Protein AF-A0A3A5V1A7-F1 (afdb_monomer_lite)

Structure (mmCIF, N/CA/C/O backbone):
data_AF-A0A3A5V1A7-F1
#
_entry.id   AF-A0A3A5V1A7-F1
#
loop_
_atom_site.group_PDB
_atom_site.id
_atom_site.type_symbol
_atom_site.label_atom_id
_atom_site.label_alt_id
_atom_site.label_comp_id
_atom_site.label_asym_id
_atom_site.label_entity_id
_atom_site.label_seq_id
_atom_site.pdbx_PDB_ins_code
_atom_site.Cartn_x
_atom_site.Cartn_y
_atom_site.Cartn_z
_atom_site.occupancy
_atom_site.B_iso_or_equiv
_atom_site.auth_seq_id
_atom_site.auth_comp_id
_atom_site.auth_asym_id
_atom_site.auth_atom_id
_atom_site.pdbx_PDB_model_num
ATOM 1 N N . MET A 1 1 ? -22.000 -6.445 29.170 1.00 39.19 1 MET A N 1
ATOM 2 C CA . MET A 1 1 ? -22.137 -6.069 27.747 1.00 39.19 1 MET A CA 1
ATOM 3 C C . MET A 1 1 ? -21.583 -7.226 26.933 1.00 39.19 1 MET A C 1
ATOM 5 O O . MET A 1 1 ? -20.369 -7.394 26.869 1.00 39.19 1 MET A O 1
ATOM 9 N N . GLU A 1 2 ? -22.464 -8.102 26.461 1.00 37.25 2 GLU A N 1
ATOM 10 C CA . GLU A 1 2 ? -22.105 -9.311 25.719 1.00 37.25 2 GLU A CA 1
ATOM 11 C C . GLU A 1 2 ? -21.446 -8.889 24.401 1.00 37.25 2 GLU A C 1
ATOM 13 O O . GLU A 1 2 ? -22.102 -8.395 23.485 1.00 37.25 2 GLU A O 1
ATOM 18 N N . LYS A 1 3 ? -20.112 -8.964 24.337 1.00 45.56 3 LYS A N 1
ATOM 19 C CA . LYS A 1 3 ? -19.383 -8.726 23.092 1.00 45.56 3 LYS A CA 1
ATOM 20 C C . LYS A 1 3 ? -19.669 -9.927 22.209 1.00 45.56 3 LYS A C 1
ATOM 22 O O . LYS A 1 3 ? -18.973 -10.932 22.314 1.00 45.56 3 LYS A O 1
ATOM 27 N N . TYR A 1 4 ? -20.678 -9.819 21.353 1.00 49.72 4 TYR A N 1
ATOM 28 C CA . TYR A 1 4 ? -20.782 -10.653 20.164 1.00 49.72 4 TYR A CA 1
ATOM 29 C C . TYR A 1 4 ? -19.481 -10.450 19.380 1.00 49.72 4 TYR A C 1
ATOM 31 O O . TYR A 1 4 ? -19.327 -9.489 18.628 1.00 49.72 4 TYR A O 1
ATOM 39 N N . LEU A 1 5 ? -18.489 -11.297 19.661 1.00 59.69 5 LEU A N 1
ATOM 40 C CA . LEU A 1 5 ? -17.233 -11.397 18.936 1.00 59.69 5 LEU A CA 1
ATOM 41 C C . LEU A 1 5 ? -17.597 -11.971 17.575 1.00 59.69 5 LEU A C 1
ATOM 43 O O . LEU A 1 5 ? -17.502 -13.175 17.349 1.00 59.69 5 LEU A O 1
ATOM 47 N N . VAL A 1 6 ? -18.098 -11.111 16.691 1.00 64.56 6 VAL A N 1
ATOM 48 C CA . VAL A 1 6 ? -18.298 -11.475 15.297 1.00 64.56 6 VAL A CA 1
ATOM 49 C C . VAL A 1 6 ? -16.923 -11.932 14.790 1.00 64.56 6 VAL A C 1
ATOM 51 O O . VAL A 1 6 ? -15.939 -11.200 14.946 1.00 64.56 6 VAL A O 1
ATOM 54 N N . PRO A 1 7 ? -16.793 -13.180 14.306 1.00 67.31 7 PRO A N 1
ATOM 55 C CA . PRO A 1 7 ? -15.516 -13.669 13.818 1.00 67.31 7 PRO A CA 1
ATOM 56 C C . PRO A 1 7 ? -15.058 -12.778 12.665 1.00 67.31 7 PRO A C 1
ATOM 58 O O . PRO A 1 7 ? -15.869 -12.377 11.834 1.00 67.31 7 PRO A O 1
ATOM 61 N N . TRP A 1 8 ? -13.759 -12.483 12.597 1.00 64.31 8 TRP A N 1
ATOM 62 C CA . TRP A 1 8 ? -13.186 -11.475 11.694 1.00 64.31 8 TRP A CA 1
ATOM 63 C C . TRP A 1 8 ? -13.497 -11.714 10.197 1.00 64.31 8 TRP A C 1
ATOM 65 O O . TRP A 1 8 ? -13.339 -10.800 9.393 1.00 64.31 8 TRP A O 1
ATOM 75 N N . TRP A 1 9 ? -13.887 -12.937 9.809 1.00 64.44 9 TRP A N 1
ATOM 76 C CA . TRP A 1 9 ? -14.302 -13.322 8.449 1.00 64.44 9 TRP A CA 1
ATOM 77 C C . TRP A 1 9 ? -15.777 -13.035 8.143 1.00 64.44 9 TRP A C 1
ATOM 79 O O . TRP A 1 9 ? -16.159 -13.041 6.979 1.00 64.44 9 TRP A O 1
ATOM 89 N N . LYS A 1 10 ? -16.619 -12.790 9.154 1.00 73.38 10 LYS A N 1
ATOM 90 C CA . LYS A 1 10 ? -18.019 -12.381 8.957 1.00 73.38 10 LYS A CA 1
ATOM 91 C C . LYS A 1 10 ? -18.179 -10.868 8.805 1.00 73.38 10 LYS A C 1
ATOM 93 O O . LYS A 1 10 ? -19.228 -10.427 8.351 1.00 73.38 10 LYS A O 1
ATOM 98 N N . ASP A 1 11 ? -17.158 -10.085 9.155 1.00 76.94 11 ASP A N 1
ATOM 99 C CA . ASP A 1 11 ? -17.150 -8.640 8.939 1.00 76.94 11 ASP A CA 1
ATOM 100 C C . ASP A 1 11 ? -16.621 -8.314 7.528 1.00 76.94 11 ASP A C 1
ATOM 102 O O . ASP A 1 11 ? -15.413 -8.421 7.287 1.00 76.94 11 ASP A O 1
ATOM 106 N N . PRO A 1 12 ? -17.473 -7.856 6.589 1.00 78.75 12 PRO A N 1
ATOM 107 C CA . PRO A 1 12 ? -17.040 -7.540 5.224 1.00 78.75 12 PRO A CA 1
ATOM 108 C C . PRO A 1 12 ? -15.970 -6.438 5.195 1.00 78.75 12 PRO A C 1
ATOM 110 O O . PRO A 1 12 ? -15.063 -6.478 4.374 1.00 78.75 12 PRO A O 1
ATOM 113 N N . LEU A 1 13 ? -16.004 -5.503 6.150 1.00 79.75 13 LEU A N 1
ATOM 114 C CA . LEU A 1 13 ? -14.990 -4.454 6.326 1.00 79.75 13 LEU A CA 1
ATOM 115 C C . LEU A 1 13 ? -13.585 -5.008 6.606 1.00 79.75 13 LEU A C 1
ATOM 117 O O . LEU A 1 13 ? -12.594 -4.457 6.136 1.00 79.75 13 LEU A O 1
ATOM 121 N N . SER A 1 14 ? -13.502 -6.093 7.375 1.00 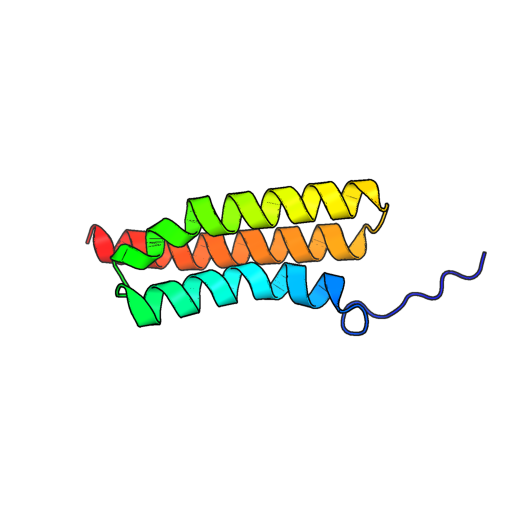78.62 14 SER A N 1
ATOM 122 C CA . SER A 1 14 ? -12.244 -6.749 7.740 1.00 78.62 14 SER A CA 1
ATOM 123 C C . SER A 1 14 ? -11.636 -7.481 6.539 1.00 78.62 14 SER A C 1
ATOM 125 O O . SER A 1 14 ? -10.440 -7.358 6.275 1.00 78.62 14 SER A O 1
ATOM 127 N N . LEU A 1 15 ? -12.481 -8.161 5.756 1.00 81.75 15 LEU A N 1
ATOM 128 C CA . LEU A 1 15 ? -12.094 -8.769 4.481 1.00 81.75 15 LEU A CA 1
ATOM 129 C C . LEU A 1 15 ? -11.619 -7.720 3.474 1.00 81.75 15 LEU A C 1
ATOM 131 O O . LEU A 1 15 ? -10.577 -7.913 2.855 1.00 81.75 15 LEU A O 1
ATOM 135 N N . ILE A 1 16 ? -12.334 -6.598 3.349 1.00 83.31 16 ILE A N 1
ATOM 136 C CA . ILE A 1 16 ? -11.933 -5.499 2.464 1.00 83.31 16 ILE A CA 1
ATOM 137 C C . ILE A 1 16 ? -10.569 -4.952 2.888 1.00 83.31 16 ILE A C 1
ATOM 139 O O . ILE A 1 16 ? -9.679 -4.867 2.051 1.00 83.31 16 ILE A O 1
ATOM 143 N N . GLY A 1 17 ? -10.360 -4.657 4.175 1.00 81.88 17 GLY A N 1
ATOM 144 C CA . GLY A 1 17 ? -9.072 -4.152 4.664 1.00 81.88 17 GLY A CA 1
ATOM 145 C C . GLY A 1 17 ? -7.896 -5.093 4.374 1.00 81.88 17 GLY A C 1
ATOM 146 O O . GLY A 1 17 ? -6.807 -4.626 4.048 1.00 81.88 17 GLY A O 1
ATOM 147 N N . LEU A 1 18 ? -8.123 -6.407 4.442 1.00 84.25 18 LEU A N 1
ATOM 148 C CA . LEU A 1 18 ? -7.109 -7.423 4.167 1.00 84.25 18 LEU A CA 1
ATOM 149 C C . LEU A 1 18 ? -6.832 -7.587 2.662 1.00 84.25 18 LEU A C 1
ATOM 151 O O . LEU A 1 18 ? -5.678 -7.580 2.237 1.00 84.25 18 LEU A O 1
ATOM 155 N N . PHE A 1 19 ? -7.886 -7.738 1.856 1.00 86.88 19 PHE A N 1
ATOM 156 C CA . PHE A 1 19 ? -7.764 -8.059 0.433 1.00 86.88 19 PHE A CA 1
ATOM 157 C C . PHE A 1 19 ? -7.500 -6.845 -0.448 1.00 86.88 19 PHE A C 1
ATOM 159 O O . PHE A 1 19 ? -6.913 -7.008 -1.510 1.00 86.88 19 PHE A O 1
ATOM 166 N N . GLN A 1 20 ? -7.873 -5.635 -0.026 1.00 84.81 20 GLN A N 1
ATOM 167 C CA . GLN A 1 20 ? -7.714 -4.423 -0.831 1.00 84.81 20 GLN A CA 1
ATOM 168 C C . GLN A 1 20 ? -6.286 -4.252 -1.360 1.00 84.81 20 GLN A C 1
ATOM 170 O O . GLN A 1 20 ? -6.109 -3.967 -2.540 1.00 84.81 20 GLN A O 1
ATOM 175 N N . GLY A 1 21 ? -5.279 -4.445 -0.505 1.00 84.56 21 GLY A N 1
ATOM 176 C CA . GLY A 1 21 ? -3.876 -4.318 -0.893 1.00 84.56 21 GLY A CA 1
ATOM 177 C C . GLY A 1 21 ? -3.477 -5.309 -1.989 1.00 84.56 21 GLY A C 1
ATOM 178 O O . GLY A 1 21 ? -2.961 -4.917 -3.030 1.00 84.56 21 GLY A O 1
ATOM 179 N N . ILE A 1 22 ? -3.807 -6.587 -1.791 1.00 85.62 22 ILE A N 1
ATOM 180 C CA . ILE A 1 22 ? -3.521 -7.659 -2.754 1.00 85.62 22 ILE A CA 1
ATOM 181 C C . ILE A 1 22 ? -4.254 -7.403 -4.076 1.00 85.62 22 ILE A C 1
ATOM 183 O O . ILE A 1 22 ? -3.654 -7.517 -5.139 1.00 85.62 22 ILE A O 1
ATOM 187 N N . SER A 1 23 ? -5.527 -7.008 -4.023 1.00 86.69 23 SER A N 1
ATOM 188 C CA . SER A 1 23 ? -6.332 -6.728 -5.214 1.00 86.69 23 SER A CA 1
ATOM 189 C C . SER A 1 23 ? -5.750 -5.594 -6.059 1.00 86.69 23 SER A C 1
ATOM 191 O O . SER A 1 23 ? -5.708 -5.714 -7.282 1.00 86.69 23 SER A O 1
ATOM 193 N N . ILE A 1 24 ? -5.278 -4.509 -5.429 1.00 85.88 24 ILE A N 1
ATOM 194 C CA . ILE A 1 24 ? -4.651 -3.382 -6.140 1.00 85.88 24 ILE A CA 1
ATOM 195 C C . ILE A 1 24 ? -3.374 -3.848 -6.842 1.00 85.88 24 ILE A C 1
ATOM 197 O O . ILE A 1 24 ? -3.188 -3.544 -8.020 1.00 85.88 24 ILE A O 1
ATOM 201 N N . TRP A 1 25 ? -2.521 -4.608 -6.150 1.00 86.88 25 TRP A N 1
ATOM 202 C CA . TRP A 1 25 ? -1.298 -5.144 -6.746 1.00 86.88 25 TRP A CA 1
ATOM 203 C C . TRP A 1 25 ? -1.600 -6.100 -7.909 1.00 86.88 25 TRP A C 1
ATOM 205 O O . TRP A 1 25 ? -1.044 -5.928 -8.989 1.00 86.88 25 TRP A O 1
ATOM 215 N N . VAL A 1 26 ? -2.532 -7.048 -7.742 1.00 86.75 26 VAL A N 1
ATOM 216 C CA . VAL A 1 26 ? -2.909 -8.011 -8.797 1.00 86.75 26 VAL A CA 1
ATOM 217 C C . VAL A 1 26 ? -3.440 -7.298 -10.041 1.00 86.75 26 VAL A C 1
ATOM 219 O O . VAL A 1 26 ? -3.041 -7.634 -11.156 1.00 86.75 26 VAL A O 1
ATOM 222 N N . LEU A 1 27 ? -4.301 -6.290 -9.867 1.00 87.12 27 LEU A N 1
ATOM 223 C CA . LEU A 1 27 ? -4.798 -5.486 -10.985 1.00 87.12 27 LEU A CA 1
ATOM 224 C C . LEU A 1 27 ? -3.656 -4.734 -11.680 1.00 87.12 27 LEU A C 1
ATOM 226 O O . LEU A 1 27 ? -3.572 -4.754 -12.905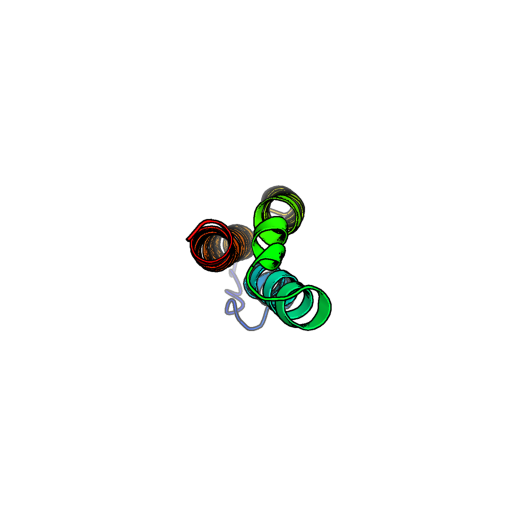 1.00 87.12 27 LEU A O 1
ATOM 230 N N . MET A 1 28 ? -2.746 -4.121 -10.921 1.00 84.75 28 MET A N 1
ATOM 231 C CA . MET A 1 28 ? -1.588 -3.419 -11.485 1.00 84.75 28 MET A CA 1
ATOM 232 C C . MET A 1 28 ? -0.672 -4.360 -12.276 1.00 84.75 28 MET A C 1
ATOM 234 O O . MET A 1 28 ? -0.291 -4.028 -13.394 1.00 84.75 28 MET A O 1
ATOM 238 N N . VAL A 1 29 ? -0.373 -5.551 -11.748 1.00 86.00 29 VAL A N 1
ATOM 239 C CA . VAL A 1 29 ? 0.419 -6.569 -12.457 1.00 86.00 29 VAL A CA 1
ATOM 240 C C . VAL A 1 29 ? -0.249 -6.970 -13.771 1.00 86.00 29 VAL A C 1
ATOM 242 O O . VAL A 1 29 ? 0.431 -7.058 -14.791 1.00 86.00 29 VAL A O 1
ATOM 245 N N . TYR A 1 30 ? -1.570 -7.172 -13.760 1.00 87.00 30 TYR A N 1
ATOM 246 C CA . TYR A 1 30 ? -2.325 -7.571 -14.947 1.00 87.00 30 TYR A CA 1
ATOM 247 C C . TYR A 1 30 ? -2.357 -6.485 -16.037 1.00 87.00 30 TYR A C 1
ATOM 249 O O . TYR A 1 30 ? -2.298 -6.812 -17.219 1.00 87.00 30 TYR A O 1
ATOM 257 N N . PHE A 1 31 ? -2.438 -5.201 -15.662 1.00 85.50 31 PHE A N 1
ATOM 258 C CA . PHE A 1 31 ? -2.565 -4.094 -16.622 1.00 85.50 31 PHE A CA 1
ATOM 259 C C . PHE A 1 31 ? -1.237 -3.456 -17.057 1.00 85.50 31 PHE A C 1
ATOM 261 O O . PHE A 1 31 ? -1.144 -2.998 -18.194 1.00 85.50 31 PHE A O 1
ATOM 268 N N . LEU A 1 32 ? -0.235 -3.368 -16.175 1.00 79.62 32 LEU A N 1
ATOM 269 C CA . LEU A 1 32 ? 0.977 -2.557 -16.393 1.00 79.62 32 LEU A CA 1
ATOM 270 C C . LEU A 1 32 ? 2.277 -3.362 -16.495 1.00 79.62 32 LEU A C 1
ATOM 272 O O . LEU A 1 32 ? 3.275 -2.790 -16.927 1.00 79.62 32 LEU A O 1
ATOM 276 N N . ASN A 1 33 ? 2.259 -4.661 -16.175 1.00 80.19 33 ASN A N 1
ATOM 277 C CA . ASN A 1 33 ? 3.407 -5.555 -15.953 1.00 80.19 33 ASN A CA 1
ATOM 278 C C . ASN A 1 33 ? 3.970 -5.553 -14.523 1.00 80.19 33 ASN A C 1
ATOM 280 O O . ASN A 1 33 ? 3.784 -4.633 -13.724 1.00 80.19 33 ASN A O 1
ATOM 284 N N . LEU A 1 34 ? 4.685 -6.638 -14.221 1.00 76.75 34 LEU A N 1
ATOM 285 C CA . LEU A 1 34 ? 5.237 -6.968 -12.906 1.00 76.75 34 LEU A CA 1
ATOM 286 C C . LEU A 1 34 ? 6.268 -5.947 -12.409 1.00 76.75 34 LEU A C 1
ATOM 288 O O . LEU A 1 34 ? 6.310 -5.673 -11.212 1.00 76.75 34 LEU A O 1
ATOM 292 N N . GLU A 1 35 ? 7.034 -5.355 -13.326 1.00 76.44 35 GLU A N 1
ATOM 293 C CA . GLU A 1 35 ? 8.042 -4.330 -13.036 1.00 76.44 35 GLU A CA 1
ATOM 294 C C . GLU A 1 35 ? 7.392 -3.015 -12.594 1.00 76.44 35 GLU A C 1
ATOM 296 O O . GLU A 1 35 ? 7.803 -2.416 -11.611 1.00 76.44 35 GLU A O 1
ATOM 301 N N . VAL A 1 36 ? 6.315 -2.579 -13.252 1.00 80.06 36 VAL A N 1
ATOM 302 C CA . VAL A 1 36 ? 5.643 -1.299 -12.953 1.00 80.06 36 VAL A CA 1
ATOM 303 C C . VAL A 1 36 ? 4.707 -1.408 -11.738 1.00 80.06 36 VAL A C 1
ATOM 305 O O . VAL A 1 36 ? 4.376 -0.405 -11.100 1.00 80.06 36 VAL A O 1
ATOM 308 N N . ALA A 1 37 ? 4.333 -2.627 -11.341 1.00 81.50 37 ALA A N 1
ATOM 309 C CA . ALA A 1 37 ? 3.438 -2.884 -10.213 1.00 81.50 37 ALA A CA 1
ATOM 310 C C . ALA A 1 37 ? 3.975 -2.423 -8.841 1.00 81.50 37 ALA A C 1
ATOM 312 O O . ALA A 1 37 ? 3.198 -2.328 -7.886 1.00 81.50 37 ALA A O 1
ATOM 313 N N . TRP A 1 38 ? 5.254 -2.045 -8.727 1.00 80.69 38 TRP A N 1
ATOM 314 C CA . TRP A 1 38 ? 5.800 -1.399 -7.526 1.00 80.69 38 TRP A CA 1
ATOM 315 C C . TRP A 1 38 ? 5.087 -0.085 -7.161 1.00 80.69 38 TRP A C 1
ATOM 317 O O . TRP A 1 38 ? 5.013 0.268 -5.983 1.00 80.69 38 TRP A O 1
ATOM 327 N N . ILE A 1 39 ? 4.484 0.602 -8.144 1.00 81.31 39 ILE A N 1
ATOM 328 C CA . ILE A 1 39 ? 3.671 1.814 -7.937 1.00 81.31 39 ILE A CA 1
ATOM 329 C C . ILE A 1 39 ? 2.451 1.522 -7.054 1.00 81.31 39 ILE A C 1
ATOM 331 O O . ILE A 1 39 ? 1.946 2.418 -6.382 1.00 81.31 39 ILE A O 1
ATOM 335 N N . SER A 1 40 ? 2.001 0.269 -6.956 1.00 83.06 40 SER A N 1
ATOM 336 C CA . SER A 1 40 ? 0.943 -0.092 -6.008 1.00 83.06 40 SER A CA 1
ATOM 337 C C . SER A 1 40 ? 1.341 0.114 -4.538 1.00 83.06 40 SER A C 1
ATOM 339 O O . SER A 1 40 ? 0.448 0.181 -3.691 1.00 83.06 40 SER A O 1
ATOM 341 N N . PHE A 1 41 ? 2.630 0.308 -4.219 1.00 83.31 41 PHE A N 1
ATOM 342 C CA . PHE A 1 41 ? 3.097 0.628 -2.869 1.00 83.31 41 PHE A CA 1
ATOM 343 C C . PHE A 1 41 ? 2.496 1.940 -2.335 1.00 83.31 41 PHE A C 1
ATOM 345 O O . PHE A 1 41 ? 1.745 1.880 -1.357 1.00 83.31 41 PHE A O 1
ATOM 352 N N . PRO A 1 42 ? 2.740 3.122 -2.946 1.00 86.38 42 PRO A N 1
ATOM 353 C CA . PRO A 1 42 ? 2.124 4.367 -2.494 1.00 86.38 42 PRO A CA 1
ATOM 354 C C . PRO A 1 42 ? 0.598 4.346 -2.625 1.00 86.38 42 PRO A C 1
ATOM 356 O O . PRO A 1 42 ? -0.087 4.840 -1.731 1.00 86.38 42 PRO A O 1
ATOM 359 N N . CYS A 1 43 ? 0.044 3.744 -3.685 1.00 85.44 43 CYS A N 1
ATOM 360 C CA . CYS A 1 43 ? -1.407 3.710 -3.901 1.00 85.44 43 CYS A CA 1
ATOM 361 C C . CYS A 1 43 ? -2.120 2.883 -2.824 1.00 85.44 43 CYS A C 1
ATOM 363 O O . CYS A 1 43 ? -2.987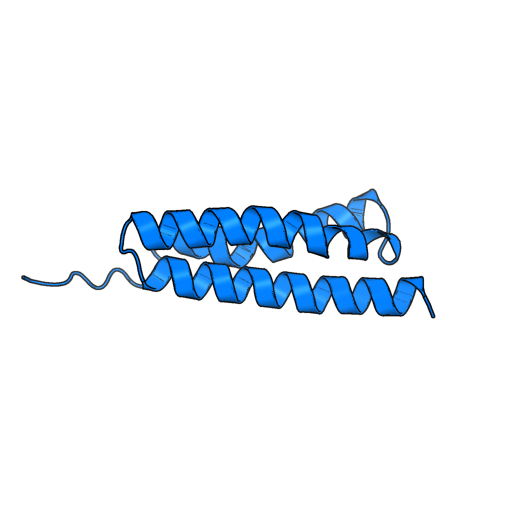 3.385 -2.111 1.00 85.44 43 CYS A O 1
ATOM 365 N N . GLY A 1 44 ? -1.738 1.613 -2.680 1.00 85.00 44 GLY A N 1
ATOM 366 C CA . GLY A 1 44 ? -2.317 0.709 -1.691 1.00 85.00 44 GLY A CA 1
ATOM 367 C C . GLY A 1 44 ? -1.958 1.108 -0.261 1.00 85.00 44 GLY A C 1
ATOM 368 O O . GLY A 1 44 ? -2.779 0.930 0.639 1.00 85.00 44 GLY A O 1
ATOM 369 N N . GLY A 1 45 ? -0.789 1.726 -0.059 1.00 85.75 45 GLY A N 1
ATOM 370 C CA . GLY A 1 45 ? -0.376 2.318 1.211 1.00 85.75 45 GLY A CA 1
ATOM 371 C C . GLY A 1 45 ? -1.283 3.469 1.646 1.00 85.75 45 GLY A C 1
ATOM 372 O O . GLY A 1 45 ? -1.799 3.433 2.760 1.00 85.75 45 GLY A O 1
ATOM 373 N N . LEU A 1 46 ? -1.549 4.447 0.771 1.00 89.06 46 LEU A N 1
ATOM 374 C CA . LEU A 1 46 ? -2.454 5.569 1.061 1.00 89.06 46 LEU A CA 1
ATOM 375 C C . LEU A 1 46 ? -3.888 5.099 1.325 1.00 89.06 46 LEU A C 1
ATOM 377 O O . LEU A 1 46 ? -4.483 5.478 2.334 1.00 89.06 46 LEU A O 1
ATOM 381 N N . ILE A 1 47 ? -4.442 4.245 0.460 1.00 89.31 47 ILE A N 1
ATOM 382 C CA . ILE A 1 47 ? -5.827 3.773 0.620 1.00 89.31 47 ILE A CA 1
ATOM 383 C C . ILE A 1 47 ? -5.942 2.914 1.891 1.00 89.31 47 ILE A C 1
ATOM 385 O O . ILE A 1 47 ? -6.892 3.060 2.661 1.00 89.31 47 ILE A O 1
ATOM 389 N N . GLY A 1 48 ? -4.962 2.048 2.159 1.00 88.31 48 GLY A N 1
ATOM 390 C CA . GLY A 1 48 ? -4.927 1.258 3.387 1.00 88.31 48 GLY A CA 1
ATOM 391 C C . GLY A 1 48 ? -4.759 2.121 4.640 1.00 88.31 48 GLY A C 1
ATOM 392 O O . GLY A 1 48 ? -5.438 1.880 5.638 1.00 88.31 48 GLY A O 1
ATOM 393 N N . PHE A 1 49 ? -3.927 3.163 4.587 1.00 88.75 49 PHE A N 1
ATOM 394 C CA . PHE A 1 49 ? -3.750 4.115 5.685 1.00 88.75 49 PHE A CA 1
ATOM 395 C C . PHE A 1 49 ? -5.059 4.836 6.025 1.00 88.75 49 PHE A C 1
ATOM 397 O O . PHE A 1 49 ? -5.436 4.905 7.197 1.00 88.75 49 PHE A O 1
ATOM 404 N N . PHE A 1 50 ? -5.809 5.293 5.017 1.00 90.88 50 PHE A N 1
ATOM 405 C CA . PHE A 1 50 ? -7.126 5.888 5.246 1.00 90.88 50 PHE A CA 1
ATOM 406 C C . PHE A 1 50 ? -8.116 4.889 5.850 1.00 90.88 50 PHE A C 1
ATOM 408 O O . PHE A 1 50 ? -8.757 5.223 6.846 1.00 90.88 50 PHE A O 1
ATOM 415 N N . LEU A 1 51 ? -8.194 3.650 5.343 1.00 87.56 51 LEU A N 1
ATOM 416 C CA . LEU A 1 51 ? -9.052 2.625 5.957 1.00 87.56 51 LEU A CA 1
ATOM 417 C C . LEU A 1 51 ? -8.654 2.326 7.405 1.00 87.56 51 LEU A C 1
ATOM 419 O O . LEU A 1 51 ? -9.518 2.062 8.243 1.00 87.56 51 LEU A O 1
ATOM 423 N N . TRP A 1 52 ? -7.359 2.348 7.711 1.00 89.00 52 TRP A N 1
ATOM 424 C CA . TRP A 1 52 ? -6.861 2.120 9.059 1.00 89.00 52 TRP A CA 1
ATOM 425 C C . TRP A 1 52 ? -7.299 3.239 10.012 1.00 89.00 52 TRP A C 1
ATOM 427 O O . TRP A 1 52 ? -7.837 2.950 11.086 1.00 89.00 52 TRP A O 1
ATOM 437 N N . LEU A 1 53 ? -7.175 4.503 9.592 1.00 89.56 53 LEU A N 1
ATOM 438 C CA . LEU A 1 53 ? -7.694 5.653 10.339 1.00 89.56 53 LEU A CA 1
ATOM 439 C C . LEU A 1 53 ? -9.215 5.580 10.518 1.00 89.56 53 LEU A C 1
ATOM 441 O O . LEU A 1 53 ? -9.719 5.804 11.619 1.00 89.56 53 LEU A O 1
ATOM 445 N N . THR A 1 54 ? -9.954 5.209 9.472 1.00 88.00 54 THR A N 1
ATOM 446 C CA . THR A 1 54 ? -11.407 5.014 9.552 1.00 88.00 54 THR A CA 1
ATOM 447 C C . THR A 1 54 ? -11.766 3.919 10.561 1.00 88.00 54 THR A C 1
ATOM 449 O O . THR A 1 54 ? -12.642 4.114 11.403 1.00 88.00 54 THR A O 1
ATOM 452 N N . ALA A 1 55 ? -11.057 2.788 10.552 1.00 86.00 55 ALA A N 1
ATOM 453 C CA . ALA A 1 55 ? -11.280 1.696 11.499 1.00 86.00 55 ALA A CA 1
ATOM 454 C C . ALA A 1 55 ? -10.989 2.098 12.956 1.00 86.00 55 ALA A C 1
ATOM 456 O O . ALA A 1 55 ? -11.710 1.672 13.867 1.00 86.00 55 ALA A O 1
ATOM 457 N N . LEU A 1 56 ? -9.969 2.936 13.178 1.00 86.94 56 LEU A N 1
ATOM 458 C CA . LEU A 1 56 ? -9.693 3.545 14.482 1.00 86.94 56 LEU A CA 1
ATOM 459 C C . LEU A 1 56 ? -10.821 4.491 14.913 1.00 86.94 56 LEU A C 1
ATOM 461 O O . LEU A 1 56 ? -11.262 4.415 16.062 1.00 86.94 56 LEU A O 1
ATOM 465 N N . GLY A 1 57 ? -11.339 5.311 13.993 1.00 87.19 57 GLY A N 1
ATOM 466 C CA . GLY A 1 57 ? -12.478 6.202 14.235 1.00 87.19 57 GLY A CA 1
ATOM 467 C C . GLY A 1 57 ? -13.739 5.454 14.680 1.00 87.19 57 GLY A C 1
ATOM 468 O O . GLY A 1 57 ? -14.397 5.861 15.633 1.00 87.19 57 GLY A O 1
ATOM 469 N N . TYR A 1 58 ? -14.020 4.296 14.076 1.00 84.56 58 TYR A N 1
ATOM 470 C CA . TYR A 1 58 ? -15.142 3.431 14.465 1.00 84.56 58 TYR A CA 1
ATOM 471 C C . TYR A 1 58 ? -14.864 2.534 15.689 1.00 84.56 58 TYR A C 1
ATOM 473 O O . TYR A 1 58 ? -15.679 1.666 16.002 1.00 84.56 58 TYR A O 1
ATOM 481 N N . GLN A 1 59 ? -13.723 2.689 16.380 1.00 83.19 59 GLN A N 1
ATOM 482 C CA . GLN A 1 59 ? -13.311 1.854 17.527 1.00 83.19 59 GLN A CA 1
ATOM 483 C C . GLN A 1 59 ? -13.278 0.337 17.220 1.00 83.19 59 GLN A C 1
ATOM 485 O O . GLN A 1 59 ? -13.281 -0.515 18.117 1.00 83.19 59 GLN A O 1
ATOM 490 N N . LYS A 1 60 ? -13.189 -0.035 15.937 1.00 81.38 60 LYS A N 1
ATOM 491 C CA . LYS A 1 60 ? -13.194 -1.422 15.450 1.00 81.38 60 LYS A CA 1
ATOM 492 C C . LYS A 1 60 ? -11.759 -1.956 15.384 1.00 81.38 60 LYS A C 1
ATOM 494 O O . LYS A 1 60 ? -11.171 -2.102 14.314 1.00 81.38 60 LYS A O 1
ATOM 499 N N . LYS A 1 61 ? -11.196 -2.302 16.550 1.00 79.88 61 LYS A N 1
ATOM 500 C CA . LYS A 1 61 ? -9.802 -2.788 16.694 1.00 79.88 61 LYS A CA 1
ATOM 501 C C . LYS A 1 61 ? -9.453 -3.992 15.804 1.00 79.88 61 LYS A C 1
ATOM 503 O O . LYS A 1 61 ? -8.312 -4.105 15.370 1.00 79.88 61 LYS A O 1
ATOM 508 N N . GLN A 1 62 ? -10.406 -4.891 15.544 1.00 79.56 62 GLN A N 1
ATOM 509 C CA . GLN A 1 62 ? -10.193 -6.044 14.657 1.00 79.56 62 GLN A CA 1
ATOM 510 C C . GLN A 1 62 ? -9.975 -5.611 13.204 1.00 79.56 62 GLN A C 1
ATOM 512 O O . GLN A 1 62 ? -9.004 -6.043 12.592 1.00 79.56 62 GLN A O 1
ATOM 517 N N . VAL A 1 63 ? -10.814 -4.705 12.691 1.00 82.12 63 VAL A N 1
ATOM 518 C CA . VAL A 1 63 ? -10.688 -4.172 11.327 1.00 82.12 63 VAL A CA 1
ATOM 519 C C . VAL A 1 63 ? -9.360 -3.436 11.179 1.00 82.12 63 VAL A C 1
ATOM 521 O O . VAL A 1 63 ? -8.624 -3.715 10.246 1.00 82.12 63 VAL A O 1
ATOM 524 N N . ALA A 1 64 ? -8.981 -2.604 12.155 1.00 85.75 64 ALA A N 1
ATOM 525 C CA . ALA A 1 64 ? -7.709 -1.881 12.117 1.00 85.75 64 ALA A CA 1
ATOM 526 C C . ALA A 1 64 ? -6.491 -2.821 12.002 1.00 85.75 64 ALA A C 1
ATOM 528 O O . ALA A 1 64 ? -5.582 -2.558 11.218 1.00 85.75 64 ALA A O 1
ATOM 529 N N . LYS A 1 65 ? -6.474 -3.939 12.742 1.00 86.00 65 LYS A N 1
ATOM 530 C CA . LYS A 1 65 ? -5.393 -4.934 12.634 1.00 86.00 65 LYS A CA 1
ATOM 531 C C . LYS A 1 65 ? -5.353 -5.599 11.257 1.00 86.00 65 LYS A C 1
ATOM 533 O O . LYS A 1 65 ? -4.267 -5.786 10.719 1.00 86.00 65 LYS A O 1
ATOM 538 N N . MET A 1 66 ? -6.512 -5.934 10.694 1.00 85.00 66 MET A N 1
ATOM 539 C CA . MET A 1 66 ? -6.597 -6.594 9.387 1.00 85.00 6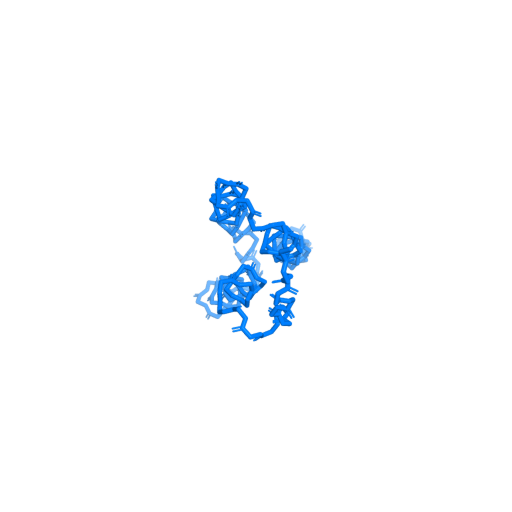6 MET A CA 1
ATOM 540 C C . MET A 1 66 ? -6.220 -5.656 8.242 1.00 85.00 66 MET A C 1
ATOM 542 O O . MET A 1 66 ? -5.488 -6.068 7.348 1.00 85.00 66 MET A O 1
ATOM 546 N N . THR A 1 67 ? -6.619 -4.383 8.306 1.00 87.00 67 THR A N 1
ATOM 547 C CA . THR A 1 67 ? -6.174 -3.367 7.344 1.00 87.00 67 THR A CA 1
ATOM 548 C C . THR A 1 67 ? -4.661 -3.179 7.393 1.00 87.00 67 THR A C 1
ATOM 550 O O . THR A 1 67 ? -4.016 -3.112 6.353 1.00 87.00 67 THR A O 1
ATOM 553 N N . LEU A 1 68 ? -4.070 -3.146 8.592 1.00 88.06 68 LEU A N 1
ATOM 554 C CA . LEU A 1 68 ? -2.618 -3.035 8.749 1.00 88.06 68 LEU A CA 1
ATOM 555 C C . LEU A 1 68 ? -1.903 -4.250 8.141 1.00 88.06 68 LEU A C 1
ATOM 557 O O . LEU A 1 68 ? -0.918 -4.084 7.426 1.00 88.06 68 LEU A O 1
ATOM 561 N N . LEU A 1 69 ? -2.444 -5.455 8.343 1.00 87.94 69 LEU A N 1
ATOM 562 C CA . LEU A 1 69 ? -1.942 -6.667 7.694 1.00 87.94 69 LEU A CA 1
ATOM 563 C C . LEU A 1 69 ? -2.037 -6.573 6.160 1.00 87.94 69 LEU A C 1
ATOM 565 O O . LEU A 1 69 ? -1.078 -6.912 5.474 1.00 87.94 69 LEU A O 1
ATOM 569 N N . GLY A 1 70 ? -3.153 -6.071 5.622 1.00 86.75 70 GLY A N 1
ATOM 570 C CA . GLY A 1 70 ? -3.349 -5.870 4.182 1.00 86.75 70 GLY A CA 1
ATOM 571 C C . GLY A 1 70 ? -2.364 -4.870 3.568 1.00 86.75 70 GLY A C 1
ATOM 572 O O . GLY A 1 70 ? -1.820 -5.123 2.492 1.00 86.75 70 GLY A O 1
ATOM 573 N N . ILE A 1 71 ? -2.061 -3.774 4.276 1.00 88.12 71 ILE A N 1
ATOM 574 C CA . ILE A 1 71 ? -1.006 -2.820 3.888 1.00 88.12 71 ILE A CA 1
ATOM 575 C C . ILE A 1 71 ? 0.352 -3.521 3.846 1.00 88.12 71 ILE A C 1
ATOM 577 O O . ILE A 1 71 ? 1.110 -3.334 2.898 1.00 88.12 71 ILE A O 1
ATOM 581 N N . LEU A 1 72 ? 0.653 -4.334 4.858 1.00 88.75 72 LEU A N 1
ATOM 582 C CA . LEU A 1 72 ? 1.935 -5.022 4.986 1.00 88.75 72 LEU A CA 1
ATOM 583 C C . LEU A 1 72 ? 2.122 -6.080 3.888 1.00 88.75 72 LEU A C 1
ATOM 585 O O . LEU A 1 72 ? 3.201 -6.175 3.306 1.00 88.75 72 LEU A O 1
ATOM 589 N N . PHE A 1 73 ? 1.058 -6.804 3.528 1.00 88.31 73 PHE A N 1
ATOM 590 C CA . PHE A 1 73 ? 1.063 -7.687 2.362 1.00 88.31 73 PHE A CA 1
ATOM 591 C C . PHE A 1 73 ? 1.306 -6.911 1.070 1.00 88.31 73 PHE A C 1
ATOM 593 O O . PHE A 1 73 ? 2.227 -7.247 0.332 1.00 88.31 73 PHE A O 1
ATOM 600 N N . ASN A 1 74 ? 0.545 -5.843 0.817 1.00 88.75 74 ASN A N 1
ATOM 601 C CA . ASN A 1 74 ? 0.756 -5.019 -0.374 1.00 88.75 74 ASN A CA 1
ATOM 602 C C . ASN A 1 74 ? 2.187 -4.477 -0.450 1.00 88.75 74 ASN A C 1
ATOM 604 O O . ASN A 1 74 ? 2.791 -4.481 -1.518 1.00 88.75 74 ASN A O 1
ATOM 608 N N . ALA A 1 75 ? 2.745 -4.056 0.686 1.00 87.38 75 ALA A N 1
ATOM 609 C CA . ALA A 1 75 ? 4.118 -3.592 0.783 1.00 87.38 75 ALA A CA 1
ATOM 610 C C . ALA A 1 75 ? 5.120 -4.671 0.360 1.00 87.38 75 ALA A C 1
ATOM 612 O O . ALA A 1 75 ? 6.002 -4.396 -0.449 1.00 87.38 75 ALA A O 1
ATOM 613 N N . PHE A 1 76 ? 4.951 -5.898 0.855 1.00 88.81 76 PHE A N 1
ATOM 614 C CA . PHE A 1 76 ? 5.825 -7.021 0.521 1.00 88.81 76 PHE A CA 1
ATOM 615 C C . PHE A 1 76 ? 5.752 -7.388 -0.969 1.00 88.81 76 PHE A C 1
ATOM 617 O O . PHE A 1 76 ? 6.786 -7.543 -1.618 1.00 88.81 76 PHE A O 1
ATOM 624 N N . LEU A 1 77 ? 4.541 -7.456 -1.535 1.00 85.62 77 LEU A N 1
ATOM 625 C CA . LEU A 1 77 ? 4.344 -7.734 -2.961 1.00 85.62 77 LEU A CA 1
ATOM 626 C C . LEU A 1 77 ? 4.898 -6.606 -3.847 1.00 85.62 77 LEU A C 1
ATOM 628 O O . LEU A 1 77 ? 5.567 -6.866 -4.845 1.00 85.62 77 LEU A O 1
ATOM 632 N N . SER A 1 78 ? 4.677 -5.350 -3.461 1.00 85.50 78 SER A N 1
ATOM 633 C CA . SER A 1 78 ? 5.194 -4.198 -4.205 1.00 85.50 78 SER A CA 1
ATOM 634 C C . SER A 1 78 ? 6.718 -4.114 -4.152 1.00 85.50 78 SER A C 1
ATOM 636 O O . SER A 1 78 ? 7.333 -3.720 -5.138 1.00 85.50 78 SER A O 1
ATOM 638 N N . LEU A 1 79 ? 7.336 -4.496 -3.029 1.00 86.62 79 LEU A N 1
ATOM 639 C CA . LEU A 1 79 ? 8.792 -4.553 -2.893 1.00 86.62 79 LEU A CA 1
ATOM 640 C C . LEU A 1 79 ? 9.392 -5.633 -3.801 1.00 86.62 79 LEU A C 1
ATOM 642 O O . LEU A 1 79 ? 10.431 -5.405 -4.411 1.00 86.62 79 LEU A O 1
ATOM 646 N N . PHE A 1 80 ? 8.719 -6.780 -3.936 1.00 85.81 80 PHE A N 1
ATOM 647 C CA . PHE A 1 80 ? 9.119 -7.828 -4.877 1.00 85.81 80 PHE A CA 1
ATOM 648 C C . PHE A 1 80 ? 9.054 -7.338 -6.332 1.00 85.81 80 PHE A C 1
ATOM 650 O O . PHE A 1 80 ? 10.003 -7.524 -7.089 1.00 85.81 80 PHE A O 1
ATOM 657 N N . SER A 1 81 ? 7.980 -6.633 -6.701 1.00 82.56 81 SER A N 1
ATOM 658 C CA . SER A 1 81 ? 7.878 -5.953 -7.999 1.00 82.56 81 SER A CA 1
ATOM 659 C C . SER A 1 81 ? 8.976 -4.907 -8.206 1.00 82.56 81 SER A C 1
ATOM 661 O O . SER A 1 81 ? 9.563 -4.851 -9.280 1.00 82.56 81 SER A O 1
ATOM 663 N N . ALA A 1 82 ? 9.292 -4.109 -7.180 1.00 84.38 82 ALA A N 1
ATOM 664 C CA .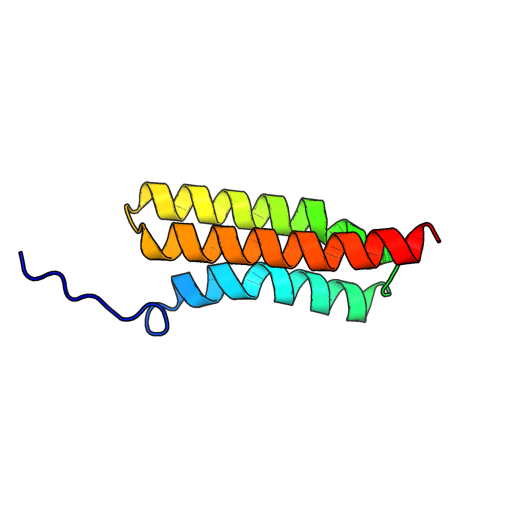 ALA A 1 82 ? 10.354 -3.105 -7.247 1.00 84.38 82 ALA A CA 1
ATOM 665 C C . ALA A 1 82 ? 11.727 -3.750 -7.463 1.00 84.38 82 ALA A C 1
ATOM 667 O O . ALA A 1 82 ? 12.517 -3.261 -8.264 1.00 84.38 82 ALA A O 1
ATOM 668 N N . TYR A 1 83 ? 11.999 -4.859 -6.770 1.00 85.44 83 TYR A N 1
ATOM 669 C CA . TYR A 1 83 ? 13.239 -5.608 -6.935 1.00 85.44 83 TYR A CA 1
ATOM 670 C C . TYR A 1 83 ? 13.397 -6.122 -8.368 1.00 85.44 83 TYR A C 1
ATOM 672 O O . TYR A 1 83 ? 14.468 -5.974 -8.939 1.00 85.44 83 TYR A O 1
ATOM 680 N N . LEU A 1 84 ? 12.330 -6.658 -8.968 1.00 82.19 84 LEU A N 1
ATOM 681 C CA . LEU A 1 84 ? 12.353 -7.107 -10.363 1.00 82.19 84 LEU A CA 1
ATOM 682 C C . LEU A 1 84 ? 12.496 -5.955 -11.366 1.00 82.19 84 LEU A C 1
ATOM 684 O O . LEU A 1 84 ? 13.129 -6.141 -12.391 1.00 82.19 84 LEU A O 1
ATOM 688 N N . ALA A 1 85 ? 11.939 -4.777 -11.078 1.00 82.94 85 ALA A N 1
ATOM 689 C CA . ALA A 1 85 ? 12.017 -3.615 -11.967 1.00 82.94 85 ALA A CA 1
ATOM 690 C C . ALA A 1 85 ? 13.407 -2.964 -12.029 1.00 82.94 85 ALA A C 1
ATOM 692 O O . ALA A 1 85 ? 13.742 -2.310 -13.013 1.00 82.94 85 ALA A O 1
ATOM 693 N N . PHE A 1 86 ? 14.179 -3.077 -10.946 1.00 78.06 86 PHE A N 1
ATOM 694 C CA . PHE A 1 86 ? 15.514 -2.487 -10.810 1.00 78.06 86 PHE A CA 1
ATOM 695 C C . PHE A 1 86 ? 16.644 -3.537 -10.836 1.00 78.06 86 PHE A C 1
ATOM 697 O O . PHE A 1 86 ? 17.797 -3.172 -10.590 1.00 78.06 86 PHE A O 1
ATOM 704 N N . SER A 1 87 ? 16.328 -4.810 -11.112 1.00 69.12 87 SER A N 1
ATOM 705 C CA . SER A 1 87 ? 17.292 -5.900 -11.346 1.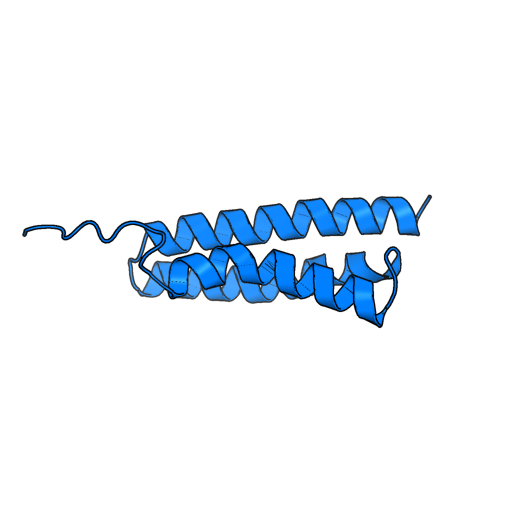00 69.12 87 SER A CA 1
ATOM 706 C C . SER A 1 87 ? 17.543 -6.115 -12.831 1.00 69.12 87 SER A C 1
ATOM 708 O O . SER A 1 87 ? 18.652 -6.619 -13.119 1.00 69.12 87 SER A O 1
#

pLDDT: mean 81.27, std 10.44, range [37.25, 90.88]

Secondary structure (DSSP, 8-state):
-------TTT-HHHHHHHHHHHHHHHHHHHHH-TTGGGGHHHHHHHHHHHHHHHHHHTT-HHHHHHHHHHHHHHHHHHHHHHHHH--

Sequence (87 aa):
MEKYLVPWWKDPLSLIGLFQGISIWVLMVYFLNLEVAWISFPCGGLIGFFLWLTALGYQKKQVAKMTLLGILFNAFLSLFSAYLAFS

Foldseek 3Di:
DPPPPPPLVNDVLLVCLQCVLVVLLVVCCVPPNLLRSLVSLVVLLVVLVVSLVVCVVVVPVSSNVSNVNNNVVSNVSSVVSNVVNVD

Radius of gyration: 14.56 Å; chains: 1; bounding box: 39×20×44 Å